Protein AF-A0A250KNH5-F1 (afdb_monomer_lite)

Organism: NCBI:txid1432792

Foldseek 3Di:
DLCVQLVVVPVDALSNLQSQLVVLVDWAPDPPPDPRDHRDPCSSVVSNLVSLQRVLCVPPVVCSVVSSVLQVVLVVCVVVVHDSPDDRDPDDDDD

Radius of gyration: 16.19 Å; chains: 1; bounding box: 37×28×48 Å

pLDDT: mean 91.49, std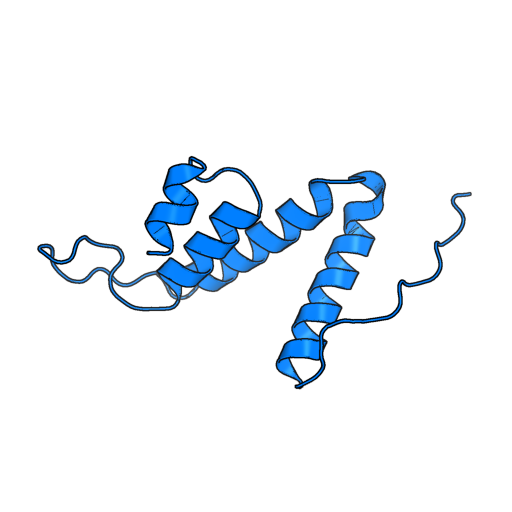 10.5, range [54.31, 98.06]

Secondary structure (DSSP, 8-state):
-HHHHHHTTTT-HHHHHHHHHHHHTSS-SS-TTSPP-PPPTTHHHHHHHHHHHHHHHHS-GGGHHHHHHHHHHHHHHHHTT--S-PPPPPPPPP-

Sequence (95 aa):
MAFAAAEARQFQGPESWAAMGAFWSGGSMAPPEAPVVLPADNLTGKAVAGAVMLAAVQSEPENAPEKYRQFLMQGIDIACRGNGRLAPKPAVPKP

Structure (mmCIF, N/CA/C/O backbone):
data_AF-A0A250KNH5-F1
#
_entry.id   AF-A0A250KNH5-F1
#
loop_
_atom_site.group_PDB
_atom_site.id
_atom_site.type_symbol
_atom_site.label_atom_id
_atom_site.label_alt_id
_atom_site.label_comp_id
_atom_site.label_asym_id
_atom_site.label_entity_id
_atom_site.label_seq_id
_atom_site.pdbx_PDB_ins_code
_atom_site.Cartn_x
_atom_site.Cartn_y
_atom_site.Cartn_z
_atom_site.occupancy
_atom_site.B_iso_or_equiv
_atom_site.auth_seq_id
_atom_site.auth_comp_id
_atom_site.auth_asym_id
_atom_site.auth_atom_id
_atom_site.pdbx_PDB_model_num
ATOM 1 N N . MET A 1 1 ? -1.518 -7.987 -14.569 1.00 71.62 1 MET A N 1
ATOM 2 C CA . MET A 1 1 ? -0.341 -7.620 -13.743 1.00 71.62 1 MET A CA 1
ATOM 3 C C . MET A 1 1 ? -0.716 -6.443 -12.844 1.00 71.62 1 MET A C 1
ATOM 5 O O . MET A 1 1 ? -1.592 -5.689 -13.244 1.00 71.62 1 MET A O 1
ATOM 9 N N . ALA A 1 2 ? -0.122 -6.295 -11.653 1.00 92.19 2 ALA A N 1
ATOM 10 C CA . ALA A 1 2 ? -0.577 -5.351 -10.615 1.00 92.19 2 ALA A CA 1
ATOM 11 C C . ALA A 1 2 ? -0.715 -3.889 -11.092 1.00 92.19 2 ALA A C 1
ATOM 13 O O . ALA A 1 2 ? -1.731 -3.261 -10.816 1.00 92.19 2 ALA A O 1
ATOM 14 N N . PHE A 1 3 ? 0.225 -3.386 -11.901 1.00 94.06 3 PHE A N 1
ATOM 15 C CA . PHE A 1 3 ? 0.120 -2.054 -12.513 1.00 94.06 3 PHE A CA 1
ATOM 16 C C . PHE A 1 3 ? -1.177 -1.870 -13.317 1.00 94.06 3 PHE A C 1
ATOM 18 O O . PHE A 1 3 ? -1.900 -0.903 -13.109 1.00 94.06 3 PHE A O 1
ATOM 25 N N . ALA A 1 4 ? -1.533 -2.848 -14.156 1.00 95.00 4 ALA A N 1
ATOM 26 C CA . ALA A 1 4 ? -2.760 -2.806 -14.953 1.00 95.00 4 ALA A CA 1
ATOM 27 C C . ALA A 1 4 ? -4.031 -2.778 -14.082 1.00 95.00 4 ALA A C 1
ATOM 29 O O . ALA A 1 4 ? -5.044 -2.220 -14.490 1.00 95.00 4 ALA A O 1
ATOM 30 N N . ALA A 1 5 ? -3.993 -3.356 -12.873 1.00 95.62 5 ALA A N 1
ATOM 31 C CA . ALA A 1 5 ? -5.116 -3.282 -11.938 1.00 95.62 5 ALA A CA 1
ATOM 32 C C . ALA A 1 5 ? -5.285 -1.869 -11.354 1.00 95.62 5 ALA A C 1
ATOM 34 O O . ALA A 1 5 ? -6.415 -1.410 -11.207 1.00 95.62 5 ALA A O 1
ATOM 35 N N . ALA A 1 6 ? -4.180 -1.171 -11.064 1.00 96.62 6 ALA A N 1
ATOM 36 C CA . ALA A 1 6 ? -4.217 0.235 -10.662 1.00 96.62 6 ALA A CA 1
ATOM 37 C C . ALA A 1 6 ? -4.658 1.144 -11.823 1.00 96.62 6 ALA A C 1
ATOM 39 O O . ALA A 1 6 ? -5.504 2.020 -11.645 1.00 96.62 6 ALA A O 1
ATOM 40 N N . GLU A 1 7 ? -4.136 0.901 -13.027 1.00 96.50 7 GLU A N 1
ATOM 41 C CA . GLU A 1 7 ? -4.457 1.660 -14.239 1.00 96.50 7 GLU A CA 1
ATOM 42 C C . GLU A 1 7 ? -5.932 1.525 -14.640 1.00 96.50 7 GLU A C 1
ATOM 44 O O . GLU A 1 7 ? -6.582 2.526 -14.941 1.00 96.50 7 GLU A O 1
ATOM 49 N N . ALA A 1 8 ? -6.508 0.321 -14.547 1.00 97.25 8 ALA A N 1
ATOM 50 C CA . ALA A 1 8 ? -7.930 0.079 -14.812 1.00 97.25 8 ALA A CA 1
ATOM 51 C C . ALA A 1 8 ? -8.867 0.892 -13.901 1.00 97.25 8 ALA A C 1
ATOM 53 O O . ALA A 1 8 ? -10.034 1.097 -14.232 1.00 97.25 8 ALA A O 1
ATOM 54 N N . ARG A 1 9 ? -8.362 1.364 -12.757 1.00 96.19 9 ARG A N 1
ATOM 55 C CA . ARG A 1 9 ? -9.079 2.242 -11.824 1.00 96.19 9 ARG A CA 1
ATOM 56 C C . ARG A 1 9 ? -8.528 3.663 -11.804 1.00 96.19 9 ARG A C 1
ATOM 58 O O . ARG A 1 9 ? -8.827 4.424 -10.890 1.00 96.19 9 ARG A O 1
ATOM 65 N N . GLN A 1 10 ? -7.720 4.021 -12.800 1.00 96.56 10 GLN A N 1
ATOM 66 C CA . GLN A 1 10 ? -7.137 5.351 -12.971 1.00 96.56 10 GLN A CA 1
ATOM 67 C C . GLN A 1 10 ? -6.355 5.829 -11.741 1.00 96.56 10 GLN A C 1
ATOM 69 O O . GLN A 1 10 ? -6.333 7.020 -11.434 1.00 96.56 10 GLN A O 1
ATOM 74 N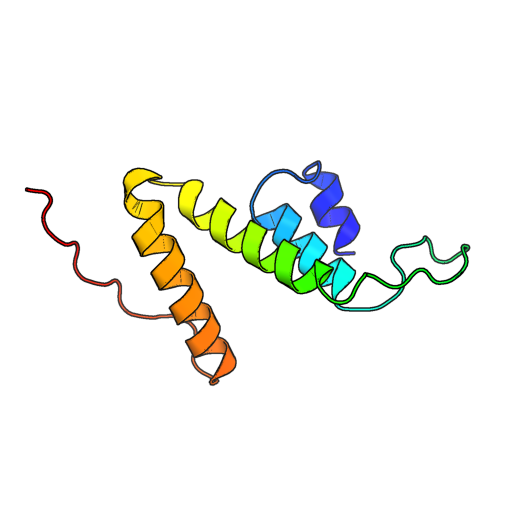 N . PHE A 1 11 ? -5.730 4.895 -11.019 1.00 95.75 11 PHE A N 1
ATOM 75 C CA . PHE A 1 11 ? -5.000 5.164 -9.780 1.00 95.75 11 PHE A CA 1
ATOM 76 C C . PHE A 1 11 ? -5.868 5.782 -8.665 1.00 95.75 11 PHE A C 1
ATOM 78 O O . PHE A 1 11 ? -5.359 6.450 -7.762 1.00 95.75 11 PHE A O 1
ATOM 85 N N . GLN A 1 12 ? -7.184 5.551 -8.710 1.00 95.19 12 GLN A N 1
ATOM 86 C CA . GLN A 1 12 ? -8.134 6.059 -7.727 1.00 95.19 12 GLN A CA 1
ATOM 87 C C . GLN A 1 12 ? -8.442 5.008 -6.660 1.00 95.19 12 GLN A C 1
ATOM 89 O O . GLN A 1 12 ? -8.630 3.828 -6.956 1.00 95.19 12 GLN A O 1
ATOM 94 N N . GLY A 1 13 ? -8.513 5.454 -5.408 1.00 95.88 13 GLY A N 1
ATOM 95 C CA . GLY A 1 13 ? -8.961 4.626 -4.291 1.00 95.88 13 GLY A CA 1
ATOM 96 C C . GLY A 1 13 ? -7.898 3.699 -3.682 1.00 95.88 13 GLY A C 1
ATOM 97 O O . GLY A 1 13 ? -6.774 3.590 -4.182 1.00 95.88 13 GLY A O 1
ATOM 98 N N . PRO A 1 14 ? -8.238 3.054 -2.555 1.00 97.44 14 PRO A N 1
ATOM 99 C CA . PRO A 1 14 ? -7.316 2.224 -1.784 1.00 97.44 14 PRO A CA 1
ATOM 100 C C . PRO A 1 14 ? -6.764 1.027 -2.568 1.00 97.44 14 PRO A C 1
ATOM 102 O O . PRO A 1 14 ? -5.579 0.712 -2.467 1.00 97.44 14 PRO A O 1
ATOM 105 N N . GLU A 1 15 ? -7.590 0.378 -3.383 1.00 96.56 15 GLU A N 1
ATOM 106 C CA . GLU A 1 15 ? -7.221 -0.793 -4.175 1.00 96.56 15 GLU A CA 1
ATOM 107 C C . GLU A 1 15 ? -6.143 -0.485 -5.220 1.00 96.56 15 GLU A C 1
ATOM 109 O O . GLU A 1 15 ? -5.249 -1.302 -5.447 1.00 96.56 15 GLU A O 1
ATOM 114 N N . SER A 1 16 ? -6.177 0.717 -5.801 1.00 97.75 16 SER A N 1
ATOM 115 C CA . SER A 1 16 ? -5.173 1.166 -6.762 1.00 97.75 16 SER A CA 1
ATOM 116 C C . SER A 1 16 ? -3.806 1.304 -6.107 1.00 97.75 16 SER A C 1
ATOM 118 O O . SER A 1 16 ? -2.8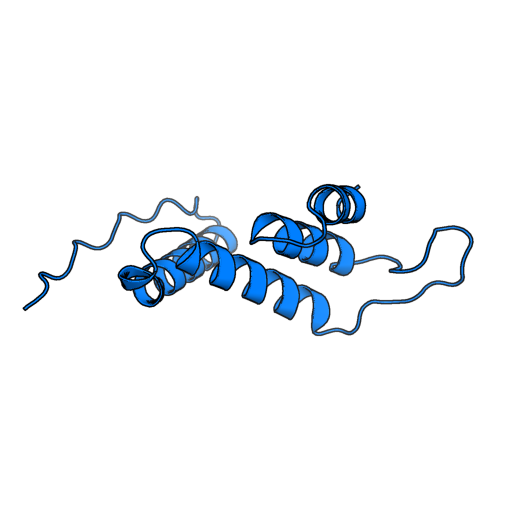04 0.834 -6.642 1.00 97.75 16 SER A O 1
ATOM 120 N N . TRP A 1 17 ? -3.755 1.899 -4.916 1.00 97.88 17 TRP A N 1
ATOM 121 C CA . TRP A 1 17 ? -2.502 2.089 -4.189 1.00 97.88 17 TRP A CA 1
ATOM 122 C C . TRP A 1 17 ? -1.965 0.787 -3.590 1.00 97.88 17 TRP A C 1
ATOM 124 O O . TRP A 1 17 ? -0.750 0.603 -3.540 1.00 97.88 17 TRP A O 1
ATOM 134 N N . ALA A 1 18 ? -2.836 -0.163 -3.237 1.00 97.38 18 ALA A N 1
ATOM 135 C CA . ALA A 1 18 ? -2.414 -1.517 -2.883 1.00 97.38 18 ALA A CA 1
ATOM 136 C C . ALA A 1 18 ? -1.753 -2.225 -4.080 1.00 97.38 18 ALA A C 1
ATOM 138 O O . ALA A 1 18 ? -0.684 -2.824 -3.943 1.00 97.38 18 ALA A O 1
ATOM 139 N N . ALA A 1 19 ? -2.346 -2.101 -5.271 1.00 97.06 19 ALA A N 1
ATOM 140 C CA . ALA A 1 19 ? -1.787 -2.646 -6.501 1.00 97.06 19 ALA A CA 1
ATOM 141 C C . ALA A 1 19 ? -0.455 -1.975 -6.891 1.00 97.06 19 ALA A C 1
ATOM 143 O O . ALA A 1 19 ? 0.481 -2.673 -7.285 1.00 97.06 19 ALA A O 1
ATOM 144 N N . MET A 1 20 ? -0.317 -0.657 -6.701 1.00 97.25 20 MET A N 1
ATOM 145 C CA . MET A 1 20 ? 0.963 0.041 -6.883 1.00 97.25 20 MET A CA 1
ATOM 146 C C . MET A 1 20 ? 2.017 -0.391 -5.863 1.00 97.25 20 MET A C 1
ATOM 148 O O . MET A 1 20 ? 3.174 -0.566 -6.231 1.00 97.25 20 MET A O 1
ATOM 152 N N . GLY A 1 21 ? 1.631 -0.643 -4.609 1.00 96.81 21 GLY A N 1
ATOM 153 C CA . GLY A 1 21 ? 2.524 -1.225 -3.606 1.00 96.81 21 GLY A CA 1
ATOM 154 C C . GLY A 1 21 ? 3.067 -2.585 -4.044 1.00 96.81 21 GLY A C 1
ATOM 155 O O . GLY A 1 21 ? 4.271 -2.816 -3.979 1.00 96.81 21 GLY A O 1
ATOM 156 N N . ALA A 1 22 ? 2.207 -3.462 -4.569 1.00 95.69 22 ALA A N 1
ATOM 157 C CA . ALA A 1 22 ? 2.648 -4.740 -5.124 1.00 95.69 22 ALA A CA 1
ATOM 158 C C . ALA A 1 22 ? 3.554 -4.552 -6.354 1.00 95.69 22 ALA A C 1
ATOM 160 O O . ALA A 1 22 ? 4.592 -5.204 -6.442 1.00 95.69 22 ALA A O 1
ATOM 161 N N . PHE A 1 23 ? 3.209 -3.637 -7.266 1.00 95.38 23 PHE A N 1
ATOM 162 C CA . PHE A 1 23 ? 4.021 -3.337 -8.449 1.00 95.38 23 PHE A CA 1
ATOM 163 C C . PHE A 1 23 ? 5.415 -2.798 -8.094 1.00 95.38 23 PHE A C 1
ATOM 165 O O . PHE A 1 23 ? 6.396 -3.204 -8.703 1.00 95.38 23 PHE A O 1
ATOM 172 N N . TRP A 1 24 ? 5.522 -1.932 -7.086 1.00 95.81 24 TRP A N 1
ATOM 173 C CA . TRP A 1 24 ? 6.794 -1.351 -6.650 1.00 95.81 24 TRP A CA 1
ATOM 174 C C . TRP A 1 24 ? 7.576 -2.209 -5.650 1.00 95.81 24 TRP A C 1
ATOM 176 O O . TRP A 1 24 ? 8.719 -1.887 -5.336 1.00 95.81 24 TRP A O 1
ATOM 186 N N . SER A 1 25 ? 7.012 -3.318 -5.164 1.00 93.94 25 SER A N 1
ATOM 187 C CA . SER A 1 25 ? 7.704 -4.222 -4.233 1.00 93.94 25 SER A CA 1
ATOM 188 C C . SER A 1 25 ? 8.913 -4.949 -4.837 1.00 93.94 25 SER A C 1
ATOM 190 O O . SER A 1 25 ? 9.726 -5.497 -4.094 1.00 93.94 25 SER A O 1
ATOM 192 N N . GLY A 1 26 ? 9.066 -4.929 -6.163 1.00 84.88 26 GLY A N 1
ATOM 193 C CA . GLY A 1 26 ? 10.224 -5.482 -6.854 1.00 84.88 26 GLY A CA 1
ATOM 194 C C . GLY A 1 26 ? 10.118 -5.358 -8.372 1.00 84.88 26 GLY A C 1
ATOM 195 O O . GLY A 1 26 ? 9.068 -5.025 -8.913 1.00 84.88 26 GLY A O 1
ATOM 196 N N . GLY A 1 27 ? 11.215 -5.658 -9.069 1.00 85.88 27 GLY A N 1
ATOM 197 C CA . GLY A 1 27 ? 11.286 -5.562 -10.528 1.00 85.88 27 GLY A CA 1
ATOM 198 C C . GLY A 1 27 ? 11.500 -4.135 -11.046 1.00 85.88 27 GLY A C 1
ATOM 199 O O . GLY A 1 27 ? 11.862 -3.227 -10.300 1.00 85.88 27 GLY A O 1
ATOM 200 N N . SER A 1 28 ? 11.331 -3.964 -12.359 1.00 92.44 28 SER A N 1
ATOM 201 C CA . SER A 1 28 ? 11.469 -2.675 -13.046 1.00 92.44 28 SER A CA 1
ATOM 202 C C . SER A 1 28 ? 10.129 -1.938 -13.099 1.00 92.44 28 SER A C 1
ATOM 204 O O . SER A 1 28 ? 9.105 -2.544 -13.406 1.00 92.44 28 SER A O 1
ATOM 206 N N . MET A 1 29 ? 10.146 -0.624 -12.871 1.00 92.50 29 MET A N 1
ATOM 207 C CA . MET A 1 29 ? 9.018 0.274 -13.154 1.00 92.50 29 MET A CA 1
ATOM 208 C C . MET A 1 29 ? 8.850 0.551 -14.650 1.00 92.50 29 MET A C 1
ATOM 210 O O . MET A 1 29 ? 7.781 0.980 -15.077 1.00 92.50 29 MET A O 1
ATOM 214 N N . ALA A 1 30 ? 9.912 0.361 -15.433 1.00 92.00 30 ALA A N 1
ATOM 215 C CA . ALA A 1 30 ? 9.888 0.567 -16.871 1.00 92.00 30 ALA A CA 1
ATOM 216 C C . ALA A 1 30 ? 9.315 -0.663 -17.601 1.00 92.00 30 ALA A C 1
ATOM 218 O O . ALA A 1 30 ? 9.397 -1.778 -17.070 1.00 92.00 30 ALA A O 1
ATOM 219 N N . PRO A 1 31 ? 8.778 -0.482 -18.822 1.00 88.75 31 PRO A N 1
ATOM 220 C CA . PRO A 1 31 ? 8.385 -1.592 -19.681 1.00 88.75 31 PRO A CA 1
ATOM 221 C C . PRO A 1 31 ? 9.527 -2.601 -19.909 1.00 88.75 31 PRO A C 1
ATOM 223 O O . PRO A 1 31 ? 10.696 -2.217 -19.827 1.00 88.75 31 PRO A O 1
ATOM 226 N N . PRO A 1 32 ? 9.222 -3.874 -20.223 1.00 87.56 32 PRO A N 1
ATOM 227 C CA . PRO A 1 32 ? 10.230 -4.926 -20.393 1.00 87.56 32 PRO A CA 1
ATOM 228 C C . PRO A 1 32 ? 11.320 -4.629 -21.436 1.00 87.56 32 PRO A C 1
ATOM 230 O O . PRO A 1 32 ? 12.443 -5.108 -21.303 1.00 87.56 32 PRO A O 1
ATOM 233 N N . GLU A 1 33 ? 10.991 -3.864 -22.476 1.00 92.94 33 GLU A N 1
ATOM 234 C CA . GLU A 1 33 ? 11.886 -3.452 -23.562 1.00 92.94 33 GLU A CA 1
ATOM 235 C C . GLU A 1 33 ? 12.816 -2.284 -23.198 1.00 92.94 33 GLU A C 1
ATOM 237 O O . GLU A 1 33 ? 13.770 -2.000 -23.925 1.00 92.94 33 GLU A O 1
ATOM 242 N N . ALA A 1 34 ? 12.549 -1.601 -22.084 1.00 94.25 34 ALA A N 1
ATOM 243 C CA . ALA A 1 34 ? 13.340 -0.478 -21.607 1.00 94.25 34 ALA A CA 1
ATOM 244 C C . ALA A 1 34 ? 14.383 -0.926 -20.562 1.00 94.25 34 ALA A C 1
ATOM 246 O O . ALA A 1 34 ? 14.231 -1.969 -19.919 1.00 94.25 34 ALA A O 1
ATOM 247 N N . PRO A 1 35 ? 15.450 -0.132 -20.345 1.00 94.88 35 PRO A N 1
ATOM 248 C CA . PRO A 1 35 ? 16.379 -0.364 -19.246 1.00 94.88 35 PRO A CA 1
ATOM 249 C C . PRO A 1 35 ? 15.662 -0.469 -17.895 1.00 94.88 35 PRO A C 1
ATOM 251 O O . PRO A 1 35 ? 14.656 0.200 -17.656 1.00 94.88 35 PRO A O 1
ATOM 254 N N . VAL A 1 36 ? 16.213 -1.282 -16.990 1.00 94.62 36 VAL A N 1
ATOM 255 C CA . VAL A 1 36 ? 15.647 -1.472 -15.649 1.00 94.62 36 VAL A CA 1
ATOM 256 C C . VAL A 1 36 ? 15.635 -0.151 -14.883 1.00 94.62 36 VAL A C 1
ATOM 258 O O . VAL A 1 36 ? 16.672 0.491 -14.717 1.00 94.62 36 VAL A O 1
ATOM 261 N N . VAL A 1 37 ? 14.465 0.212 -14.357 1.00 94.56 37 VAL A N 1
ATOM 262 C CA . VAL A 1 37 ? 14.285 1.359 -13.461 1.00 94.56 37 VAL A CA 1
ATOM 263 C C . VAL A 1 37 ? 13.741 0.847 -12.138 1.00 94.56 37 VAL A C 1
ATOM 265 O O . VAL A 1 37 ? 12.580 0.453 -12.051 1.00 94.56 37 VAL A O 1
ATOM 268 N N . LEU A 1 38 ? 14.578 0.835 -11.103 1.00 94.38 38 LEU A N 1
ATOM 269 C CA . LEU A 1 38 ? 14.164 0.360 -9.786 1.00 94.38 38 LEU A CA 1
ATOM 270 C C . LEU A 1 38 ? 13.292 1.405 -9.070 1.00 94.38 38 LEU A C 1
ATOM 272 O O . LEU A 1 38 ? 13.592 2.602 -9.147 1.00 94.38 38 LEU A O 1
ATOM 276 N N . PRO A 1 39 ? 12.235 0.983 -8.354 1.00 92.81 39 PRO A N 1
ATOM 277 C CA . PRO A 1 39 ? 11.518 1.849 -7.427 1.00 92.81 39 PRO A CA 1
ATOM 278 C C . PRO A 1 39 ? 12.465 2.406 -6.362 1.00 92.81 39 PRO A C 1
ATOM 280 O O . PRO A 1 39 ? 13.351 1.701 -5.885 1.00 92.81 39 PRO A O 1
ATOM 283 N N . ALA A 1 40 ? 12.258 3.657 -5.948 1.00 93.75 40 ALA A N 1
ATOM 284 C CA . ALA A 1 40 ? 12.945 4.170 -4.767 1.00 93.75 40 ALA A CA 1
ATOM 285 C C . ALA A 1 40 ? 12.508 3.384 -3.519 1.00 93.75 40 ALA A C 1
ATOM 287 O O . ALA A 1 40 ? 11.327 3.057 -3.379 1.00 93.75 40 ALA A O 1
ATOM 288 N N . ASP A 1 41 ? 13.440 3.156 -2.588 1.00 92.44 41 ASP A N 1
ATOM 289 C CA . ASP A 1 41 ? 13.276 2.269 -1.422 1.00 92.44 41 ASP A CA 1
ATOM 290 C C . ASP A 1 41 ? 11.989 2.506 -0.613 1.00 92.44 41 ASP A C 1
ATOM 292 O O . ASP A 1 41 ? 11.419 1.585 -0.030 1.00 92.44 41 ASP A O 1
ATOM 296 N N . ASN A 1 42 ? 11.496 3.747 -0.576 1.00 94.56 42 ASN A N 1
ATOM 297 C CA . ASN A 1 42 ? 10.313 4.121 0.197 1.00 94.56 42 ASN A CA 1
ATOM 298 C C . ASN A 1 42 ? 8.984 4.094 -0.582 1.00 94.56 42 ASN A C 1
ATOM 300 O O . ASN A 1 42 ? 7.942 4.349 0.027 1.00 94.56 42 ASN A O 1
ATOM 304 N N . LEU A 1 43 ? 8.974 3.803 -1.889 1.00 94.94 43 LEU A N 1
ATOM 305 C CA . LEU A 1 43 ? 7.752 3.862 -2.704 1.00 94.94 43 LEU A CA 1
ATOM 306 C C . LEU A 1 43 ? 6.735 2.798 -2.308 1.00 94.94 43 LEU A C 1
ATOM 308 O O . LEU A 1 43 ? 5.563 3.119 -2.120 1.00 94.94 43 LEU A O 1
ATOM 312 N N . THR A 1 44 ? 7.183 1.562 -2.106 1.00 95.81 44 THR A N 1
ATOM 313 C CA . THR A 1 44 ? 6.321 0.456 -1.667 1.00 95.81 44 THR A CA 1
ATOM 314 C C . THR A 1 44 ? 5.640 0.785 -0.346 1.00 95.81 44 THR A C 1
ATOM 316 O O . THR A 1 44 ? 4.417 0.714 -0.239 1.00 95.81 44 THR A O 1
ATOM 319 N N . GLY A 1 45 ? 6.422 1.229 0.645 1.00 95.38 45 GLY A N 1
ATOM 320 C CA . GLY A 1 45 ? 5.896 1.611 1.954 1.00 95.38 45 GLY A CA 1
ATOM 321 C C . GLY A 1 45 ? 4.887 2.758 1.869 1.00 95.38 45 GLY A C 1
ATOM 322 O O . GLY A 1 45 ? 3.825 2.688 2.483 1.00 95.38 45 GLY A O 1
ATOM 323 N N . LYS A 1 46 ? 5.170 3.787 1.059 1.00 96.75 46 LYS A N 1
ATOM 324 C CA . LYS A 1 46 ? 4.256 4.920 0.846 1.00 96.75 46 LYS A CA 1
ATOM 325 C C . LYS A 1 46 ? 2.952 4.505 0.169 1.00 96.75 46 LYS A C 1
ATOM 327 O O . LYS A 1 46 ? 1.892 4.953 0.596 1.00 96.75 46 LYS A O 1
ATOM 332 N N . ALA A 1 47 ? 3.017 3.653 -0.852 1.00 97.44 47 ALA A N 1
ATOM 333 C CA . ALA A 1 47 ? 1.832 3.174 -1.556 1.00 97.44 47 ALA A CA 1
ATOM 334 C C . ALA A 1 47 ? 0.930 2.346 -0.633 1.00 97.44 47 ALA A C 1
ATOM 336 O O . ALA A 1 47 ? -0.272 2.591 -0.561 1.00 97.44 47 ALA A O 1
ATOM 337 N N . VAL A 1 48 ? 1.517 1.429 0.143 1.00 97.06 48 VAL A N 1
ATOM 338 C CA . VAL A 1 48 ? 0.776 0.622 1.123 1.00 97.06 48 VAL A CA 1
ATOM 339 C C . VAL A 1 48 ? 0.167 1.504 2.216 1.00 97.06 48 VAL A C 1
ATOM 341 O O . VAL A 1 48 ? -1.013 1.357 2.526 1.00 97.06 48 VAL A O 1
ATOM 344 N N . ALA A 1 49 ? 0.919 2.466 2.762 1.00 96.88 49 ALA A N 1
ATOM 345 C CA . ALA A 1 49 ? 0.391 3.401 3.756 1.00 96.88 49 ALA A CA 1
ATOM 346 C C . ALA A 1 49 ? -0.780 4.229 3.199 1.00 96.88 49 ALA A C 1
ATOM 348 O O . ALA A 1 49 ? -1.828 4.324 3.839 1.00 96.88 49 ALA A O 1
ATOM 349 N N . GLY A 1 50 ? -0.638 4.763 1.981 1.00 96.94 50 GLY A N 1
ATOM 350 C CA . GLY A 1 50 ? -1.698 5.495 1.288 1.00 96.94 50 GLY A CA 1
ATOM 351 C C . GLY A 1 50 ? -2.947 4.645 1.055 1.00 96.94 50 GLY A C 1
ATOM 352 O O . GLY A 1 50 ? -4.055 5.109 1.311 1.00 96.94 50 GLY A O 1
ATOM 353 N N . ALA A 1 51 ? -2.782 3.380 0.658 1.00 98.06 51 ALA A N 1
ATOM 354 C CA . ALA A 1 51 ? -3.889 2.441 0.490 1.00 98.06 51 ALA A CA 1
ATOM 355 C C . ALA A 1 51 ? -4.677 2.237 1.794 1.00 98.06 51 ALA A C 1
ATOM 357 O O . ALA A 1 51 ? -5.905 2.317 1.794 1.00 98.06 51 ALA A O 1
ATOM 358 N N . VAL A 1 52 ? -3.981 2.032 2.917 1.00 97.69 52 VAL A N 1
ATOM 359 C CA . VAL A 1 52 ? -4.614 1.825 4.230 1.00 97.69 52 VAL A CA 1
ATOM 360 C C . VAL A 1 52 ? -5.315 3.095 4.719 1.00 97.69 52 VAL A C 1
ATOM 362 O O . VAL A 1 52 ? -6.435 3.023 5.227 1.00 97.69 52 VAL A O 1
ATOM 365 N N . MET A 1 53 ? -4.699 4.267 4.533 1.00 97.00 53 MET A N 1
ATOM 366 C CA . MET A 1 53 ? -5.320 5.552 4.873 1.00 97.00 53 MET A CA 1
ATOM 367 C C . MET A 1 53 ? -6.584 5.807 4.045 1.00 97.00 53 MET A C 1
ATOM 369 O O . MET A 1 53 ? -7.619 6.155 4.609 1.00 97.00 53 MET A O 1
ATOM 373 N N . LEU A 1 54 ? -6.524 5.588 2.726 1.00 97.38 54 LEU A N 1
ATOM 374 C CA . LEU A 1 54 ? -7.674 5.742 1.833 1.00 97.38 54 LEU A CA 1
ATOM 375 C C . LEU A 1 54 ? -8.804 4.773 2.192 1.00 97.38 54 LEU A C 1
ATOM 377 O O . LEU A 1 54 ? -9.964 5.173 2.199 1.00 97.38 54 LEU A O 1
ATOM 381 N N . ALA A 1 55 ? -8.481 3.529 2.553 1.00 97.12 55 ALA A N 1
ATOM 382 C CA . ALA A 1 55 ? -9.474 2.556 2.996 1.00 97.12 55 ALA A CA 1
ATOM 383 C C . ALA A 1 55 ? -10.175 3.007 4.287 1.00 97.12 55 ALA A C 1
ATOM 385 O O . ALA A 1 55 ? -11.383 2.822 4.434 1.00 97.12 55 ALA A O 1
ATOM 386 N N . ALA A 1 56 ? -9.435 3.629 5.211 1.00 96.75 56 ALA A N 1
ATOM 387 C CA . ALA A 1 56 ? -9.978 4.089 6.487 1.00 96.75 56 ALA A CA 1
ATOM 388 C C . ALA A 1 56 ? -10.961 5.259 6.331 1.00 96.75 56 ALA A C 1
ATOM 390 O O . ALA A 1 56 ? -11.910 5.349 7.104 1.00 96.75 56 ALA A O 1
ATOM 391 N N . VAL A 1 57 ? -10.759 6.127 5.334 1.00 97.12 57 VAL A N 1
ATOM 392 C CA . VAL A 1 57 ? -11.639 7.282 5.069 1.00 97.12 57 VAL A CA 1
ATOM 393 C C . VAL A 1 57 ? -12.758 6.988 4.069 1.00 97.12 57 VAL A C 1
ATOM 395 O O . VAL A 1 57 ? -13.722 7.745 4.007 1.00 97.12 57 VAL A O 1
ATOM 398 N N . GLN A 1 58 ? -12.654 5.908 3.287 1.00 95.25 58 GLN A N 1
ATOM 399 C CA . GLN A 1 58 ? -13.616 5.580 2.226 1.00 95.25 58 GLN A CA 1
ATOM 400 C C . GLN A 1 58 ? -15.041 5.349 2.756 1.00 95.25 58 GLN A C 1
ATOM 402 O O . GLN A 1 58 ? -16.008 5.596 2.040 1.00 95.25 58 GLN A O 1
ATOM 407 N N . SER A 1 59 ? -15.180 4.881 4.000 1.00 90.44 59 SER A N 1
ATOM 408 C CA . SER A 1 59 ? -16.469 4.656 4.664 1.00 90.44 59 SER A CA 1
ATOM 409 C C . SER A 1 59 ? -16.427 5.185 6.093 1.00 90.44 59 SER A C 1
ATOM 411 O O . SER A 1 59 ? -15.451 4.933 6.796 1.00 90.44 59 SER A O 1
ATOM 413 N N . GLU A 1 60 ? -17.487 5.863 6.545 1.00 92.62 60 GLU A N 1
ATOM 414 C CA . GLU A 1 60 ? -17.575 6.489 7.883 1.00 92.62 60 GLU A CA 1
ATOM 415 C C . GLU A 1 60 ? -16.288 7.265 8.239 1.00 92.62 60 GLU A C 1
ATOM 417 O O . GLU A 1 60 ? -15.540 6.856 9.136 1.00 92.62 60 GLU A O 1
ATOM 422 N N . PRO A 1 61 ? -15.964 8.348 7.509 1.00 94.38 61 PRO A N 1
ATOM 423 C CA . PRO A 1 61 ? -14.723 9.098 7.711 1.00 94.38 61 PRO A CA 1
ATOM 424 C C . PRO A 1 61 ? -14.561 9.632 9.143 1.00 94.38 61 PRO A C 1
ATOM 426 O O . PRO A 1 61 ? -13.437 9.810 9.608 1.00 94.38 61 PRO A O 1
ATOM 429 N N . GLU A 1 62 ? -15.654 9.826 9.884 1.00 95.12 62 GLU A N 1
ATOM 430 C CA . GLU A 1 62 ? -15.640 10.167 11.308 1.00 95.12 62 GLU A CA 1
ATOM 431 C C . GLU A 1 62 ? -14.990 9.087 12.190 1.00 95.12 62 GLU A C 1
ATOM 433 O O . GLU A 1 62 ? -14.473 9.392 13.263 1.00 95.12 62 GLU A O 1
ATOM 438 N N . ASN A 1 63 ? -14.975 7.838 11.720 1.00 94.75 63 ASN A N 1
ATOM 439 C CA . ASN A 1 63 ? -14.355 6.694 12.380 1.00 94.75 63 ASN A CA 1
ATOM 440 C C . ASN A 1 63 ? -12.955 6.384 11.812 1.00 94.75 63 ASN A C 1
ATOM 442 O O . ASN A 1 63 ? -12.316 5.427 12.257 1.00 94.75 63 ASN A O 1
ATOM 446 N N . ALA A 1 64 ? -12.445 7.179 10.859 1.00 95.19 64 ALA A N 1
ATOM 447 C CA . ALA A 1 64 ? -11.185 6.910 10.164 1.00 95.19 64 ALA A CA 1
ATOM 448 C C . ALA A 1 64 ? -9.971 6.707 11.094 1.00 95.19 64 ALA A C 1
ATOM 450 O O . ALA A 1 64 ? -9.207 5.776 10.836 1.00 95.19 64 ALA A O 1
ATOM 451 N N . PRO A 1 65 ? -9.776 7.472 12.193 1.00 95.12 65 PRO A N 1
ATOM 452 C CA . PRO A 1 65 ? -8.665 7.220 13.113 1.00 95.12 65 PRO A CA 1
ATOM 453 C C . PRO A 1 65 ? -8.704 5.819 13.745 1.00 95.12 65 PRO A C 1
ATOM 455 O O . PRO A 1 65 ? -7.675 5.150 13.841 1.00 95.12 65 PRO A O 1
ATOM 458 N N . GLU A 1 66 ? -9.892 5.347 14.135 1.00 94.81 66 GLU A N 1
ATOM 459 C 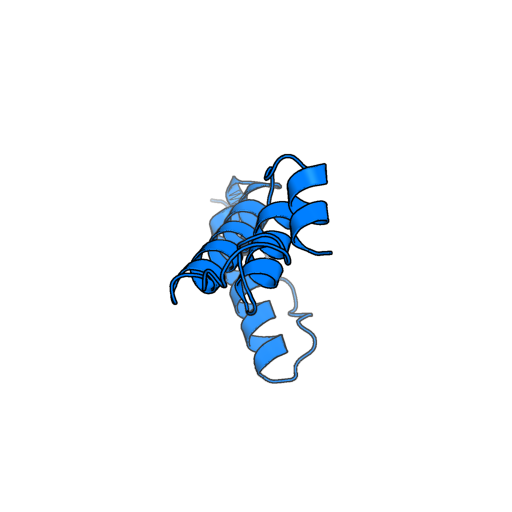CA . GLU A 1 66 ? -10.062 4.024 14.745 1.00 94.81 66 GLU A CA 1
ATOM 460 C C . GLU A 1 66 ? -9.956 2.909 13.696 1.00 94.81 66 GLU A C 1
ATOM 462 O O . GLU A 1 66 ? -9.281 1.909 13.943 1.00 94.81 66 GLU A O 1
ATOM 467 N N . LYS A 1 67 ? -10.523 3.109 12.495 1.00 95.44 67 LYS A N 1
ATOM 468 C CA . LYS A 1 67 ? -10.365 2.187 11.357 1.00 95.44 67 LYS A CA 1
ATOM 469 C C . LYS A 1 67 ? -8.897 2.044 10.953 1.00 95.44 67 LYS A C 1
ATOM 471 O O . LYS A 1 67 ? -8.413 0.927 10.803 1.00 95.44 67 LYS A O 1
ATOM 476 N N . TYR A 1 68 ? -8.156 3.149 10.862 1.00 95.94 68 TYR A N 1
ATOM 477 C CA . TYR A 1 68 ? -6.724 3.133 10.556 1.00 95.94 68 TYR A CA 1
ATOM 478 C C . TYR A 1 68 ? -5.935 2.334 11.601 1.00 95.94 68 TYR A C 1
ATOM 480 O O . TYR A 1 68 ? -5.160 1.442 11.252 1.00 95.94 68 TYR A O 1
ATOM 488 N N . ARG A 1 69 ? -6.191 2.583 12.893 1.00 95.25 69 ARG A N 1
ATOM 489 C CA . ARG A 1 69 ? -5.592 1.819 13.996 1.00 95.25 69 ARG A CA 1
ATOM 490 C C . ARG A 1 69 ? -5.925 0.329 13.896 1.00 95.25 69 ARG A C 1
ATOM 492 O O . ARG A 1 69 ? -5.040 -0.506 14.073 1.00 95.25 69 ARG A O 1
ATOM 499 N N . GLN A 1 70 ? -7.181 -0.008 13.605 1.00 95.31 70 GLN A N 1
ATOM 500 C CA . GLN A 1 70 ? -7.622 -1.388 13.425 1.00 95.31 70 GLN A CA 1
ATOM 501 C C . GLN A 1 70 ? -6.890 -2.057 12.259 1.00 95.31 70 GLN A C 1
ATOM 503 O O . GLN A 1 70 ? -6.344 -3.139 12.449 1.00 95.31 70 GLN A O 1
ATOM 508 N N . PHE A 1 71 ? -6.808 -1.419 11.092 1.00 96.06 71 PHE A N 1
ATOM 509 C CA . PHE A 1 71 ? -6.137 -1.979 9.915 1.00 96.06 71 PHE A CA 1
ATOM 510 C C . PHE A 1 71 ? -4.645 -2.226 10.152 1.00 96.06 71 PHE A C 1
ATOM 512 O O . PHE A 1 71 ? -4.134 -3.279 9.771 1.00 96.06 71 PHE A O 1
ATOM 519 N N . LEU A 1 72 ? -3.952 -1.317 10.846 1.00 95.75 72 LEU A N 1
ATOM 520 C CA . LEU A 1 72 ? -2.558 -1.542 11.239 1.00 95.75 72 LEU A CA 1
ATOM 521 C C . LEU A 1 72 ? -2.421 -2.740 12.181 1.00 95.75 72 LEU A C 1
ATOM 523 O O . LEU A 1 72 ? -1.543 -3.577 11.983 1.00 95.75 72 LEU A O 1
ATOM 527 N N . MET A 1 73 ? -3.311 -2.865 13.167 1.00 96.38 73 MET A N 1
ATOM 528 C CA . MET A 1 73 ? -3.299 -4.014 14.071 1.00 96.38 73 MET A CA 1
ATOM 529 C C . MET A 1 73 ? -3.568 -5.334 13.343 1.00 96.38 73 MET A C 1
ATOM 531 O O . MET A 1 73 ? -2.909 -6.328 13.635 1.00 96.38 73 MET A O 1
ATOM 535 N N . GLN A 1 74 ? -4.489 -5.348 12.377 1.00 95.94 74 GLN A N 1
ATOM 536 C CA . GLN A 1 74 ? -4.752 -6.523 11.540 1.00 95.94 74 GLN A CA 1
ATOM 537 C C . GLN A 1 74 ? -3.529 -6.891 10.694 1.00 95.94 74 GLN A C 1
ATOM 539 O O . GLN A 1 74 ? -3.182 -8.065 10.599 1.00 95.94 74 GLN A O 1
ATOM 544 N N . GLY A 1 75 ? -2.844 -5.899 10.118 1.00 95.19 75 GLY A N 1
ATOM 545 C CA . GLY A 1 75 ? -1.608 -6.112 9.364 1.00 95.19 75 GLY A CA 1
ATOM 546 C C . GLY A 1 75 ? -0.481 -6.694 10.222 1.00 95.19 75 GLY A C 1
ATOM 547 O O . GLY A 1 75 ? 0.194 -7.628 9.794 1.00 95.19 75 GLY A O 1
ATOM 548 N N . ILE A 1 76 ? -0.311 -6.191 11.449 1.00 96.44 76 ILE A N 1
ATOM 549 C CA . ILE A 1 76 ? 0.660 -6.724 12.419 1.00 96.44 76 ILE A CA 1
ATOM 550 C C . ILE A 1 76 ? 0.311 -8.167 12.794 1.00 96.44 76 ILE A C 1
ATOM 552 O O . ILE A 1 76 ? 1.192 -9.022 12.786 1.00 96.44 76 ILE A O 1
ATOM 556 N N . ASP A 1 77 ? -0.964 -8.456 13.071 1.00 96.88 77 ASP A N 1
ATOM 557 C CA . ASP A 1 77 ? -1.426 -9.813 13.377 1.00 96.88 77 ASP A CA 1
ATOM 558 C C . ASP A 1 77 ? -1.070 -10.789 12.245 1.00 96.88 77 ASP A C 1
ATOM 560 O O . ASP A 1 77 ? -0.437 -11.813 12.492 1.00 96.88 77 ASP A O 1
ATOM 564 N N . ILE A 1 78 ? -1.358 -10.424 10.991 1.00 96.44 78 ILE A N 1
ATOM 565 C CA . ILE A 1 78 ? -0.991 -11.216 9.805 1.00 96.44 78 ILE A CA 1
ATOM 566 C C . ILE A 1 78 ? 0.530 -11.429 9.724 1.00 96.44 78 ILE A C 1
ATOM 568 O O . ILE A 1 78 ? 0.985 -12.556 9.518 1.00 96.44 78 ILE A O 1
ATOM 572 N N . ALA A 1 79 ? 1.331 -10.376 9.920 1.00 95.31 79 ALA A N 1
ATOM 573 C CA . ALA A 1 79 ? 2.794 -10.468 9.892 1.00 95.31 79 ALA A CA 1
ATOM 574 C C . ALA A 1 79 ? 3.347 -11.402 10.986 1.00 95.31 79 ALA A C 1
ATOM 576 O O . ALA A 1 79 ? 4.363 -12.071 10.790 1.00 95.31 79 ALA A O 1
ATOM 577 N N . CYS A 1 80 ? 2.643 -11.504 12.113 1.00 96.88 80 CYS A N 1
ATOM 578 C CA . CYS A 1 80 ? 2.944 -12.411 13.217 1.00 96.88 80 CYS A CA 1
ATOM 579 C C . CYS A 1 80 ? 2.286 -13.801 13.083 1.00 96.88 80 CYS A C 1
ATOM 581 O O . CYS A 1 80 ? 2.240 -14.541 14.064 1.00 96.88 80 CYS A O 1
ATOM 583 N N . ARG A 1 81 ? 1.847 -14.197 11.875 1.00 96.06 81 ARG A N 1
ATOM 584 C CA . ARG A 1 81 ? 1.178 -15.480 11.551 1.00 96.06 81 ARG A CA 1
ATOM 585 C C . ARG A 1 81 ? -0.254 -15.635 12.085 1.00 96.06 81 ARG A C 1
ATOM 587 O O . ARG A 1 81 ? -0.778 -16.749 12.105 1.00 96.06 81 ARG A O 1
ATOM 594 N N . GLY A 1 82 ? -0.887 -14.545 12.499 1.00 96.00 82 GLY A N 1
ATOM 595 C CA . GLY A 1 82 ? -2.320 -14.484 12.760 1.00 96.00 82 GLY A CA 1
ATOM 596 C C . GLY A 1 82 ? -3.151 -14.458 11.471 1.00 96.00 82 GLY A C 1
ATOM 597 O O . GLY A 1 82 ? -2.641 -14.642 10.364 1.00 96.00 82 GLY A O 1
ATOM 598 N N . ASN A 1 83 ? -4.461 -14.256 11.607 1.00 95.25 83 ASN A N 1
ATOM 599 C CA . ASN A 1 83 ? -5.414 -14.292 10.489 1.00 95.25 83 ASN A CA 1
ATOM 600 C C . ASN A 1 83 ? -6.053 -12.924 10.177 1.00 95.25 83 ASN A C 1
ATOM 602 O O . ASN A 1 83 ? -6.930 -12.844 9.316 1.00 95.25 83 ASN A O 1
ATOM 606 N N . GLY A 1 84 ? -5.655 -11.867 10.891 1.00 92.94 84 GLY A N 1
ATOM 607 C CA . GLY A 1 84 ? -6.153 -10.501 10.743 1.00 92.94 84 GLY A CA 1
ATOM 608 C C . GLY A 1 84 ? -7.581 -10.286 11.252 1.00 92.94 84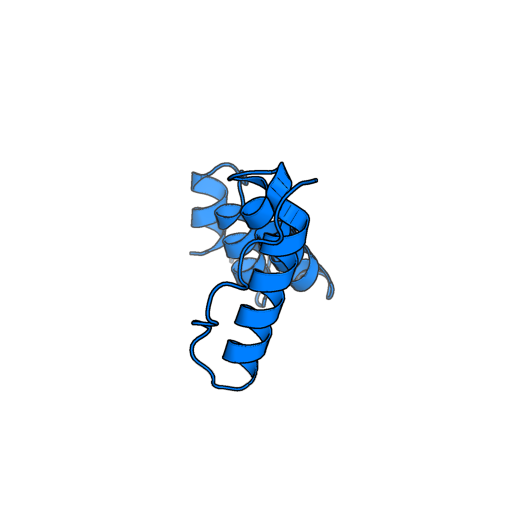 GLY A C 1
ATOM 609 O O . GLY A 1 84 ? -8.117 -9.184 11.143 1.00 92.94 84 GLY A O 1
ATOM 610 N N . ARG A 1 85 ? -8.238 -11.305 11.818 1.00 91.12 85 ARG A N 1
ATOM 611 C CA . ARG A 1 85 ? -9.615 -11.213 12.326 1.00 91.12 85 ARG A CA 1
ATOM 612 C C . ARG A 1 85 ? -9.609 -10.817 13.795 1.00 91.12 85 ARG A C 1
ATOM 614 O O . ARG A 1 85 ? -9.968 -11.594 14.675 1.00 91.12 85 ARG A O 1
ATOM 621 N N . LEU A 1 86 ? -9.196 -9.582 14.049 1.00 84.12 86 LEU A N 1
ATOM 622 C CA . LEU A 1 86 ? -9.289 -8.985 15.375 1.00 84.12 86 LEU A CA 1
ATOM 623 C C . LEU A 1 86 ? -10.748 -8.630 15.675 1.00 84.12 86 LEU A C 1
ATOM 625 O O . LEU A 1 86 ? -11.435 -8.058 14.824 1.00 84.12 86 LEU A O 1
ATOM 629 N N . ALA A 1 87 ? -11.217 -8.967 16.879 1.00 73.56 87 ALA A N 1
ATOM 630 C CA . ALA A 1 87 ? -12.544 -8.566 17.330 1.00 73.56 87 ALA A CA 1
ATOM 631 C C . ALA A 1 87 ? -12.677 -7.032 17.238 1.00 73.56 87 ALA A C 1
ATOM 633 O O . ALA A 1 87 ? -11.739 -6.326 17.632 1.00 73.56 87 ALA A O 1
ATOM 634 N N . PRO A 1 88 ? -13.805 -6.498 16.726 1.00 62.50 88 PRO A N 1
ATOM 635 C CA . PRO A 1 88 ? -14.040 -5.062 16.720 1.00 62.50 88 PRO A CA 1
ATOM 636 C C . PRO A 1 88 ? -13.897 -4.523 18.141 1.00 62.50 88 PRO A C 1
ATOM 638 O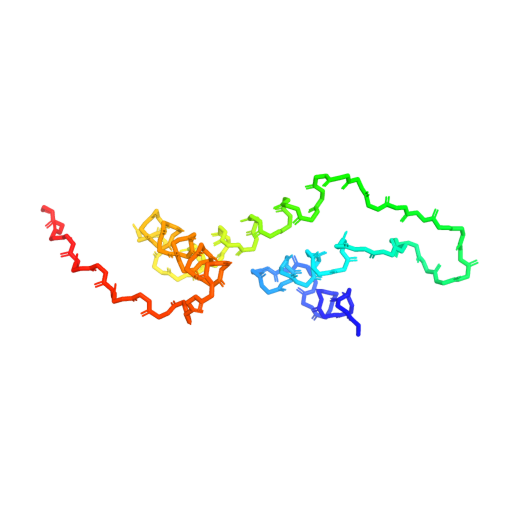 O . PRO A 1 88 ? -14.467 -5.085 19.081 1.00 62.50 88 PRO A O 1
ATOM 641 N N . LYS A 1 89 ? -13.138 -3.438 18.316 1.00 57.75 89 LYS A N 1
ATOM 642 C CA . LYS A 1 89 ? -13.138 -2.744 19.603 1.00 57.75 89 LYS A CA 1
ATOM 643 C C . LYS A 1 89 ? -14.571 -2.243 19.854 1.00 57.75 89 LYS A C 1
ATOM 645 O O . LYS A 1 89 ? -15.162 -1.693 18.923 1.00 57.75 89 LYS A O 1
ATOM 650 N N . PRO A 1 90 ? -15.145 -2.431 21.059 1.00 56.41 90 PRO A N 1
ATOM 651 C CA . PRO A 1 90 ? -16.455 -1.881 21.380 1.00 56.41 90 PRO A CA 1
ATOM 652 C C . PRO A 1 90 ? -16.477 -0.387 21.069 1.00 56.41 90 PRO A C 1
ATOM 654 O O . PRO A 1 90 ? -15.532 0.326 21.424 1.00 56.41 90 PRO A O 1
ATOM 657 N N . ALA A 1 91 ? -17.528 0.069 20.387 1.00 58.81 91 ALA A N 1
ATOM 658 C CA . ALA A 1 91 ? -17.694 1.478 20.068 1.00 58.81 91 ALA A CA 1
ATOM 659 C C . ALA A 1 91 ? -17.623 2.295 21.365 1.00 58.81 91 ALA A C 1
ATOM 661 O O . ALA A 1 91 ? -18.361 2.030 22.315 1.00 58.81 91 ALA A O 1
ATOM 662 N N . VAL A 1 92 ? -16.716 3.271 21.413 1.00 59.41 92 VAL A N 1
ATOM 663 C CA . VAL A 1 92 ? -16.719 4.259 22.493 1.00 59.41 92 VAL A CA 1
ATOM 664 C C . VAL A 1 92 ? -17.961 5.130 22.276 1.00 59.41 92 VAL A C 1
ATOM 666 O O . VAL A 1 92 ? -18.105 5.674 21.177 1.00 59.41 92 VAL A O 1
ATOM 669 N N . PRO A 1 93 ? -18.876 5.248 23.258 1.00 54.31 93 PRO A N 1
ATOM 670 C CA . PRO A 1 93 ? -20.034 6.123 23.130 1.00 54.31 93 PRO A CA 1
ATOM 671 C C . PRO A 1 93 ? -19.573 7.550 22.822 1.00 54.31 93 PRO A C 1
ATOM 673 O O . PRO A 1 93 ? -18.683 8.070 23.498 1.00 54.31 93 PRO A O 1
ATOM 676 N N . LYS A 1 94 ? -20.151 8.169 21.787 1.00 63.06 94 LYS A N 1
ATOM 677 C CA . LYS A 1 94 ? -19.954 9.602 21.531 1.00 63.06 94 LYS A CA 1
ATOM 678 C C . LYS A 1 94 ? -20.619 10.386 22.684 1.00 63.06 94 LYS A C 1
ATOM 680 O O . LYS A 1 94 ? -21.695 9.959 23.108 1.00 63.06 94 LYS A O 1
ATOM 685 N N . PRO A 1 95 ? -19.976 11.441 23.221 1.00 66.50 95 PRO A N 1
ATOM 686 C CA . PRO A 1 95 ? -20.551 12.279 24.274 1.00 66.50 95 PRO A CA 1
ATOM 687 C C . PRO A 1 95 ? -21.803 13.029 23.810 1.00 66.50 95 PRO A C 1
ATOM 689 O O . PRO A 1 95 ? -21.935 13.263 22.584 1.00 66.50 95 PRO A O 1
#

InterPro domains:
  IPR053855 Protein of unknown function DUF6931 [PF22011] (2-79)